Protein AF-A0A852TDG1-F1 (afdb_monomer_lite)

Secondary structure (DSSP, 8-state):
---------------HHHHHHHHHHHHHHHHHHHHHHS-TTTEEEEEETTEEEEEE--

pLDDT: mean 79.91, std 14.35, range [40.44, 93.19]

Foldseek 3Di:
DPPPPPPPPPDPPCDPVNVVVVVVVVVVVVVVVVCVVDPVVQWDWDDDPVGIDIDGDD

Structure (mmCIF, N/CA/C/O backbone):
data_AF-A0A852TDG1-F1
#
_entry.id   AF-A0A852TDG1-F1
#
loop_
_atom_site.group_PDB
_atom_site.id
_atom_site.type_symbol
_atom_site.label_atom_id
_atom_site.label_alt_id
_atom_site.label_comp_id
_atom_site.label_asym_id
_atom_site.label_entity_id
_atom_site.label_seq_id
_atom_site.pdbx_PDB_ins_code
_atom_site.Cartn_x
_atom_site.Cartn_y
_atom_site.Cartn_z
_atom_site.occupancy
_atom_site.B_iso_or_equiv
_atom_site.auth_seq_id
_atom_site.auth_comp_id
_atom_site.auth_asym_id
_atom_site.auth_atom_id
_atom_site.pdbx_PDB_model_num
ATOM 1 N N . MET A 1 1 ? -20.367 23.484 48.930 1.00 40.44 1 MET A N 1
ATOM 2 C CA . MET A 1 1 ? -20.760 22.223 48.271 1.00 40.44 1 MET A CA 1
ATOM 3 C C . MET A 1 1 ? -20.497 22.404 46.788 1.00 40.44 1 MET A C 1
ATOM 5 O O . MET A 1 1 ? -21.314 22.993 46.095 1.00 40.44 1 MET A O 1
ATOM 9 N N . ILE A 1 2 ? -19.289 22.059 46.346 1.00 49.53 2 ILE A N 1
ATOM 10 C CA . ILE A 1 2 ? -18.944 22.030 44.923 1.00 49.53 2 ILE A CA 1
ATOM 11 C C . ILE A 1 2 ? -19.359 20.636 44.483 1.00 49.53 2 ILE A C 1
ATOM 13 O O . ILE A 1 2 ? -18.718 19.665 44.866 1.00 49.53 2 ILE A O 1
ATOM 17 N N . ASN A 1 3 ? -20.508 20.548 43.819 1.00 51.03 3 ASN A N 1
ATOM 18 C CA . ASN A 1 3 ? -20.999 19.289 43.285 1.00 51.03 3 ASN A CA 1
ATOM 19 C C . ASN A 1 3 ? -19.983 18.787 42.263 1.00 51.03 3 ASN A C 1
ATOM 21 O O . ASN A 1 3 ? -19.689 19.490 41.294 1.00 51.03 3 ASN A O 1
ATOM 25 N N . ASP A 1 4 ? -19.448 17.601 42.535 1.00 54.81 4 ASP A N 1
ATOM 26 C CA . ASP A 1 4 ? -18.615 16.790 41.663 1.00 54.81 4 ASP A CA 1
ATOM 27 C C . ASP A 1 4 ? -19.109 16.839 40.213 1.00 54.81 4 ASP A C 1
ATOM 29 O O . ASP A 1 4 ? -20.033 16.129 39.810 1.00 54.81 4 ASP A O 1
ATOM 33 N N . LEU A 1 5 ? -18.470 17.689 39.409 1.00 53.69 5 LEU A N 1
ATOM 34 C CA . LEU A 1 5 ? -18.587 17.669 37.958 1.00 53.69 5 LEU A CA 1
ATOM 35 C C . LEU A 1 5 ? -17.752 16.484 37.457 1.00 53.69 5 LEU A C 1
ATOM 37 O O . LEU A 1 5 ? -16.660 16.641 36.909 1.00 53.69 5 LEU A O 1
ATOM 41 N N . VAL A 1 6 ? -18.252 15.270 37.685 1.00 57.12 6 VAL A N 1
ATOM 42 C CA . VAL A 1 6 ? -17.742 14.082 37.004 1.00 57.12 6 VAL A CA 1
ATOM 43 C C . VAL A 1 6 ? -18.188 14.205 35.555 1.00 57.12 6 VAL A C 1
ATOM 45 O O . VAL A 1 6 ? -19.301 13.843 35.183 1.00 57.12 6 VAL A O 1
ATOM 48 N N . ILE A 1 7 ? -17.326 14.788 34.728 1.00 60.84 7 ILE A N 1
ATOM 49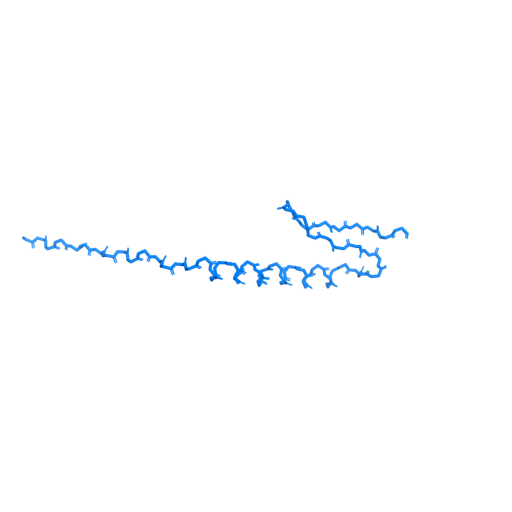 C CA . ILE A 1 7 ? -17.487 14.735 33.282 1.00 60.84 7 ILE A CA 1
ATOM 50 C C . ILE A 1 7 ? -17.263 13.269 32.905 1.00 60.84 7 ILE A C 1
ATOM 52 O O . ILE A 1 7 ? -16.126 12.805 32.831 1.00 60.84 7 ILE A O 1
ATOM 56 N N . GLU A 1 8 ? -18.349 12.519 32.714 1.00 57.12 8 GLU A N 1
ATOM 57 C CA . GLU A 1 8 ? -18.308 11.191 32.106 1.00 57.12 8 GLU A CA 1
ATOM 58 C C . GLU A 1 8 ? -17.764 11.330 30.680 1.00 57.12 8 GLU A C 1
ATOM 60 O O . GLU A 1 8 ? -18.496 11.564 29.714 1.00 57.12 8 GLU A O 1
ATOM 65 N N . VAL A 1 9 ? -16.446 11.206 30.533 1.00 61.12 9 VAL A N 1
ATOM 66 C CA . VAL A 1 9 ? -15.804 11.088 29.227 1.00 61.12 9 VAL A CA 1
ATOM 67 C C . VAL A 1 9 ? -16.202 9.718 28.682 1.00 61.12 9 VAL A C 1
ATOM 69 O O . VAL A 1 9 ? -15.551 8.710 28.959 1.00 61.12 9 VAL A O 1
ATOM 72 N N . LYS A 1 10 ? -17.320 9.659 27.946 1.00 57.03 10 LYS A N 1
ATOM 73 C CA . LYS A 1 10 ? -17.742 8.456 27.218 1.00 57.03 10 LYS A CA 1
ATOM 74 C C . LYS A 1 10 ? -16.557 7.969 26.389 1.00 57.03 10 LYS A C 1
ATOM 76 O O . LYS A 1 10 ? -16.147 8.640 25.441 1.00 57.03 10 LYS A O 1
ATOM 81 N N . LYS A 1 11 ? -16.000 6.806 26.750 1.00 60.31 11 LYS A N 1
ATOM 82 C CA . LYS A 1 11 ? -15.004 6.119 25.923 1.00 60.31 11 LYS A CA 1
ATOM 83 C C . LYS A 1 11 ? -15.581 6.015 24.511 1.00 60.31 11 LYS A C 1
ATOM 85 O O . LYS A 1 11 ? -16.701 5.521 24.371 1.00 60.31 11 LYS A O 1
ATOM 90 N N . PRO A 1 12 ? -14.869 6.474 23.473 1.00 61.16 12 PRO A N 1
ATOM 91 C CA . PRO A 1 12 ? -15.361 6.309 22.123 1.00 61.16 12 PRO A CA 1
ATOM 92 C C . PRO A 1 12 ? -15.427 4.804 21.837 1.00 61.16 12 PRO A C 1
ATOM 94 O O . PRO A 1 12 ? -14.407 4.116 21.825 1.00 61.16 12 PRO A O 1
ATOM 97 N N . GLU A 1 13 ? -16.639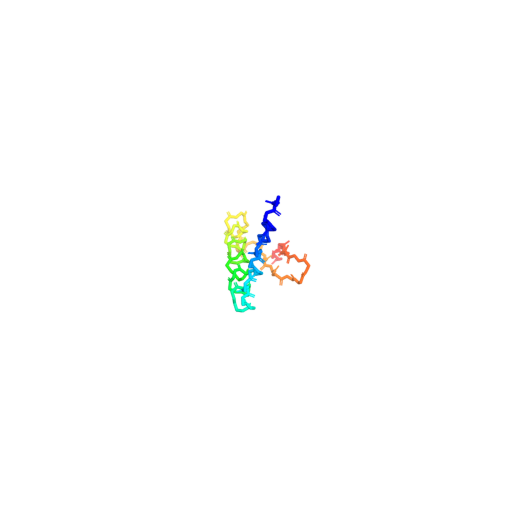 4.282 21.642 1.00 64.88 13 GLU A N 1
ATOM 98 C CA . GLU A 1 13 ? -16.887 2.901 21.221 1.00 64.88 13 GLU A CA 1
ATOM 99 C C . GLU A 1 13 ? -16.504 2.755 19.742 1.00 64.88 13 GLU A C 1
ATOM 101 O O . GLU A 1 13 ? -17.336 2.638 18.834 1.00 64.88 13 GLU A O 1
ATOM 106 N N . ILE A 1 14 ? -15.205 2.840 19.464 1.00 64.75 14 ILE A N 1
ATOM 107 C CA . ILE A 1 14 ? -14.673 2.623 18.128 1.00 64.75 14 ILE A CA 1
ATOM 108 C C . ILE A 1 14 ? -14.685 1.117 17.889 1.00 64.75 14 ILE A C 1
ATOM 110 O O . ILE A 1 14 ? -13.815 0.375 18.335 1.00 64.75 14 ILE A O 1
ATOM 114 N N . THR A 1 15 ? -15.708 0.645 17.184 1.00 73.00 15 THR A N 1
ATOM 115 C CA . THR A 1 15 ? -15.792 -0.754 16.765 1.00 73.00 15 THR A CA 1
ATOM 116 C C . THR A 1 15 ? -14.615 -1.087 15.843 1.00 73.00 15 THR A C 1
ATOM 118 O O . THR A 1 15 ? -14.350 -0.335 14.905 1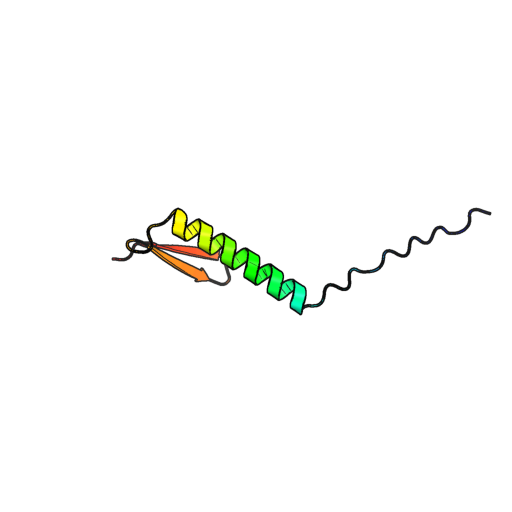.00 73.00 15 THR A O 1
ATOM 121 N N . LEU A 1 16 ? -13.968 -2.245 16.020 1.00 73.56 16 LEU A N 1
ATOM 122 C CA . LEU A 1 16 ? -12.870 -2.721 15.156 1.00 73.56 16 LEU A CA 1
ATOM 123 C C . LEU A 1 16 ? -13.207 -2.636 13.657 1.00 73.56 16 LEU A C 1
ATOM 125 O O . LEU A 1 16 ? -12.379 -2.217 12.853 1.00 73.56 16 LEU A O 1
ATOM 129 N N . LYS A 1 17 ? -14.462 -2.930 13.284 1.00 75.25 17 LYS A N 1
ATOM 130 C CA . LYS A 1 17 ? -14.968 -2.753 11.911 1.00 75.25 17 LYS A CA 1
ATOM 131 C C . LYS A 1 17 ? -14.773 -1.331 11.376 1.00 75.25 17 LYS A C 1
ATOM 133 O O . LYS A 1 17 ? -14.368 -1.172 10.231 1.00 75.25 17 LYS A O 1
ATOM 138 N N . LYS A 1 18 ? -15.045 -0.300 12.183 1.00 75.75 18 LYS A N 1
ATOM 139 C CA . LYS A 1 18 ? -14.897 1.106 11.771 1.00 75.75 18 LYS A CA 1
ATOM 140 C C . LYS A 1 18 ? -13.427 1.469 11.556 1.00 75.75 18 LYS A C 1
ATOM 142 O O . LYS A 1 18 ? -13.126 2.164 10.592 1.00 75.75 18 LYS A O 1
ATOM 147 N N . VAL A 1 19 ? -12.526 0.948 12.395 1.00 77.81 19 VAL A N 1
ATOM 148 C CA . VAL A 1 19 ? -11.070 1.137 12.245 1.00 77.81 19 VAL A CA 1
ATOM 149 C C . VAL A 1 19 ? -10.571 0.508 10.948 1.00 77.81 19 VAL A C 1
ATOM 151 O O . VAL A 1 19 ? -9.870 1.162 10.182 1.00 77.81 19 VAL A O 1
ATOM 154 N N . ILE A 1 20 ? -10.978 -0.732 10.668 1.00 79.50 20 ILE A N 1
ATOM 155 C CA . ILE A 1 20 ? -10.580 -1.453 9.451 1.00 79.50 20 ILE A CA 1
ATOM 156 C C . ILE A 1 20 ? -11.070 -0.711 8.204 1.00 79.50 20 ILE A C 1
ATOM 158 O O . ILE A 1 20 ? -10.293 -0.474 7.284 1.00 79.50 20 ILE A O 1
ATOM 162 N N . VAL A 1 21 ? -12.336 -0.283 8.188 1.00 81.31 21 VAL A N 1
ATOM 163 C CA . VAL A 1 21 ? -12.900 0.471 7.058 1.00 81.31 21 VAL A CA 1
ATOM 164 C C . VAL A 1 21 ? -12.165 1.795 6.848 1.00 81.31 21 VAL A C 1
ATOM 166 O O . VAL A 1 21 ? -11.880 2.156 5.708 1.00 81.31 21 VAL A O 1
ATOM 169 N N . ALA A 1 22 ? -11.847 2.521 7.921 1.00 81.50 22 ALA A N 1
ATOM 170 C CA . ALA A 1 22 ? -11.083 3.760 7.824 1.00 81.50 22 ALA A CA 1
ATOM 171 C C . ALA A 1 22 ? -9.670 3.512 7.274 1.00 81.50 22 ALA A C 1
ATOM 173 O O . ALA A 1 22 ? -9.240 4.226 6.373 1.00 81.50 22 ALA A O 1
ATOM 174 N N . LYS A 1 23 ? -8.991 2.461 7.746 1.00 84.75 23 LYS A N 1
ATOM 175 C CA . LYS A 1 23 ? -7.661 2.072 7.264 1.00 84.75 23 LYS A CA 1
ATOM 176 C C . LYS A 1 23 ? -7.664 1.751 5.767 1.00 84.75 23 LYS A C 1
ATOM 178 O O . LYS A 1 23 ? -6.856 2.305 5.035 1.00 84.75 23 LYS A O 1
ATOM 183 N N . ILE A 1 24 ? -8.627 0.952 5.303 1.00 85.25 24 ILE A N 1
ATOM 184 C CA . ILE A 1 24 ? -8.770 0.609 3.877 1.00 85.25 24 ILE A CA 1
ATOM 185 C C . ILE A 1 24 ? -9.013 1.863 3.025 1.00 85.25 24 ILE A C 1
ATOM 187 O O . ILE A 1 24 ? -8.485 1.981 1.923 1.00 85.25 24 ILE A O 1
ATOM 191 N N . LYS A 1 25 ? -9.816 2.817 3.516 1.00 89.06 25 LYS A N 1
ATOM 192 C CA . LYS A 1 25 ? -10.051 4.081 2.800 1.00 89.06 25 LYS A CA 1
ATOM 193 C C . LYS A 1 25 ? -8.767 4.892 2.640 1.00 89.06 25 LYS A C 1
ATOM 195 O O . LYS A 1 25 ? -8.525 5.389 1.546 1.00 89.06 25 LYS A O 1
ATOM 200 N N . ILE A 1 26 ? -7.967 4.989 3.702 1.00 87.56 26 ILE A N 1
ATOM 201 C CA . ILE A 1 26 ? -6.680 5.696 3.681 1.00 87.56 26 ILE A CA 1
ATOM 202 C C . ILE A 1 26 ? -5.728 5.019 2.691 1.00 87.56 26 ILE A C 1
ATOM 204 O O . ILE A 1 26 ? -5.236 5.684 1.787 1.00 87.56 26 ILE A O 1
ATOM 208 N N . GLU A 1 27 ? -5.550 3.699 2.786 1.00 88.44 27 GLU A N 1
ATOM 209 C CA . GLU A 1 27 ? -4.657 2.949 1.890 1.00 88.44 27 GLU A CA 1
ATOM 210 C C . GLU A 1 27 ? -5.062 3.100 0.414 1.00 88.44 27 GLU A C 1
ATOM 212 O O . GLU A 1 27 ? -4.215 3.312 -0.452 1.00 88.44 27 GLU A O 1
ATOM 217 N N . ASN A 1 28 ? -6.362 3.068 0.109 1.00 90.44 28 ASN A N 1
ATOM 218 C CA . ASN A 1 28 ? -6.851 3.291 -1.254 1.00 90.44 28 ASN A CA 1
ATOM 219 C C . ASN A 1 28 ? -6.576 4.711 -1.763 1.00 90.44 28 ASN A C 1
ATOM 221 O O . ASN A 1 28 ? -6.308 4.903 -2.952 1.00 90.44 28 ASN A O 1
ATOM 225 N N . GLU A 1 29 ? -6.678 5.715 -0.894 1.00 92.00 29 GLU A N 1
ATOM 226 C CA . GLU A 1 29 ? -6.389 7.100 -1.255 1.00 92.00 29 GLU A CA 1
ATOM 227 C C . GLU A 1 29 ? -4.894 7.309 -1.509 1.00 92.00 29 GLU A C 1
ATOM 229 O O . GLU A 1 29 ? -4.530 7.913 -2.522 1.00 92.00 29 GLU A O 1
ATOM 234 N N . GLU A 1 30 ? -4.038 6.744 -0.657 1.00 90.25 30 GLU A N 1
ATOM 235 C CA . GLU A 1 30 ? -2.587 6.728 -0.846 1.00 90.25 30 GLU A CA 1
ATOM 236 C C . GLU A 1 30 ? -2.210 6.062 -2.165 1.00 90.25 30 GLU A C 1
ATOM 238 O O . GLU A 1 30 ? -1.505 6.667 -2.975 1.00 90.25 30 GLU A O 1
ATOM 243 N N . TYR A 1 31 ? -2.756 4.872 -2.434 1.00 91.19 31 TYR A N 1
ATOM 244 C CA . TYR A 1 31 ? -2.541 4.190 -3.704 1.00 91.19 31 TYR A CA 1
ATOM 245 C C . TYR A 1 31 ? -2.955 5.087 -4.869 1.00 91.19 31 TYR A C 1
ATOM 247 O O . TYR A 1 31 ? -2.155 5.324 -5.769 1.00 91.19 31 TYR A O 1
ATOM 255 N N . ARG A 1 32 ? -4.154 5.690 -4.824 1.00 91.94 32 ARG A N 1
ATOM 256 C CA . ARG A 1 32 ? -4.635 6.607 -5.873 1.00 91.94 32 ARG A CA 1
ATOM 257 C C . ARG A 1 32 ? -3.682 7.780 -6.113 1.00 91.94 32 ARG A C 1
ATOM 259 O O . ARG A 1 32 ? -3.559 8.223 -7.253 1.00 91.94 32 ARG A O 1
ATOM 266 N N . MET A 1 33 ? -3.052 8.317 -5.070 1.00 92.94 33 MET A N 1
ATOM 267 C CA . MET A 1 33 ? -2.063 9.388 -5.211 1.00 92.94 33 MET A CA 1
ATOM 268 C C . MET A 1 33 ? -0.774 8.893 -5.869 1.00 92.94 33 MET A C 1
ATOM 270 O O . MET A 1 33 ? -0.235 9.589 -6.728 1.00 92.94 33 MET A O 1
ATOM 274 N N . LEU A 1 34 ? -0.312 7.690 -5.526 1.00 90.19 34 LEU A N 1
ATOM 275 C CA . LEU A 1 34 ? 0.902 7.109 -6.098 1.00 90.19 34 LEU A CA 1
ATOM 276 C C . LEU A 1 34 ? 0.767 6.873 -7.606 1.00 90.19 34 LEU A C 1
ATOM 278 O O . LEU A 1 34 ? 1.608 7.355 -8.353 1.00 90.19 34 LEU A O 1
ATOM 282 N N . ARG A 1 35 ? -0.333 6.279 -8.078 1.00 89.38 35 ARG A N 1
ATOM 283 C CA . ARG A 1 35 ? -0.601 6.064 -9.525 1.00 89.38 35 ARG A CA 1
ATOM 284 C C . ARG A 1 35 ? -0.879 7.336 -10.327 1.00 89.38 35 ARG A C 1
ATOM 286 O O . ARG A 1 35 ? -0.916 7.308 -11.548 1.00 89.38 35 ARG A O 1
ATOM 293 N N . LYS A 1 36 ? -1.097 8.477 -9.664 1.00 91.94 36 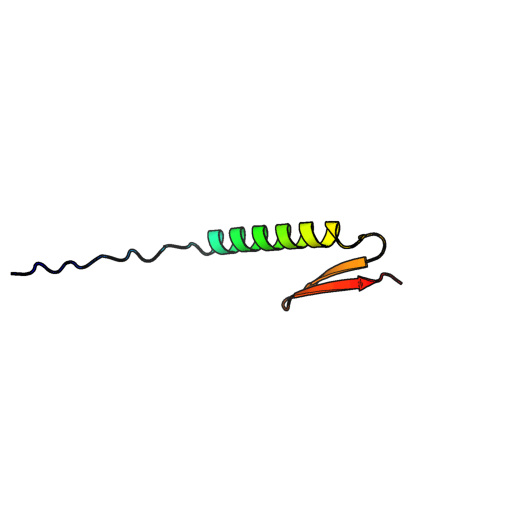LYS A N 1
ATOM 294 C CA . LYS A 1 36 ? -1.097 9.786 -10.344 1.00 91.94 36 LYS A CA 1
ATOM 295 C C . LYS A 1 36 ? 0.310 10.339 -10.548 1.00 91.94 36 LYS A C 1
ATOM 297 O O . LYS A 1 36 ? 0.494 11.209 -11.391 1.00 91.94 36 LYS A O 1
ATOM 302 N N . LYS A 1 37 ? 1.262 9.912 -9.718 1.00 91.00 37 LYS A N 1
ATOM 303 C CA . LYS A 1 37 ? 2.635 10.419 -9.694 1.00 91.00 37 LYS A CA 1
ATOM 304 C C . LYS A 1 37 ? 3.600 9.502 -10.441 1.00 91.00 37 LYS A C 1
ATOM 306 O O . LYS A 1 37 ? 4.559 9.994 -11.024 1.00 91.00 37 LYS A O 1
ATOM 311 N N . PHE A 1 38 ? 3.342 8.202 -10.406 1.00 88.50 38 PHE A N 1
ATOM 312 C CA . PHE A 1 38 ? 4.123 7.168 -11.061 1.00 88.50 38 PHE A CA 1
ATOM 313 C C . PHE A 1 38 ? 3.281 6.532 -12.156 1.00 88.50 38 PHE A C 1
ATOM 315 O O . PHE A 1 38 ? 2.139 6.145 -11.909 1.00 88.50 38 PHE A O 1
ATOM 322 N N . ASP A 1 39 ? 3.858 6.457 -13.350 1.00 87.81 39 ASP A N 1
ATOM 323 C CA . ASP A 1 39 ? 3.257 5.760 -14.476 1.00 87.81 39 ASP A CA 1
ATOM 324 C C . ASP A 1 39 ? 3.283 4.253 -14.195 1.00 87.81 39 ASP A C 1
ATOM 326 O O . ASP A 1 39 ? 4.358 3.668 -14.054 1.00 87.81 39 ASP A O 1
ATOM 330 N N . GLU A 1 40 ? 2.112 3.629 -14.071 1.00 84.44 40 GLU A N 1
ATOM 331 C CA . GLU A 1 40 ? 2.009 2.195 -13.788 1.00 84.44 40 GLU A CA 1
ATOM 332 C C . GLU A 1 40 ? 2.496 1.331 -14.958 1.00 84.44 40 GLU A C 1
ATOM 334 O O . GLU A 1 40 ? 2.716 0.138 -14.759 1.00 84.44 40 GLU A O 1
ATOM 339 N N . ASP A 1 41 ? 2.719 1.888 -16.151 1.00 86.94 41 ASP A N 1
ATOM 340 C CA . ASP A 1 41 ? 3.353 1.172 -17.261 1.00 86.94 41 ASP A CA 1
ATOM 341 C C . ASP A 1 41 ? 4.876 1.069 -17.089 1.00 86.94 41 ASP A C 1
ATOM 343 O O . ASP A 1 41 ? 5.471 0.094 -17.545 1.00 86.94 41 ASP A O 1
ATOM 347 N N . ILE A 1 42 ? 5.490 2.007 -16.359 1.00 88.56 42 ILE A N 1
ATOM 348 C CA . ILE A 1 42 ? 6.943 2.072 -16.112 1.00 88.56 42 ILE A CA 1
ATOM 349 C C . ILE A 1 42 ? 7.294 1.575 -14.706 1.00 88.56 42 ILE A C 1
ATOM 351 O O . ILE A 1 42 ? 8.344 0.979 -14.502 1.00 88.56 42 ILE A O 1
ATOM 355 N N . PHE A 1 43 ? 6.424 1.788 -13.722 1.00 91.31 43 PHE A N 1
ATOM 356 C CA . PHE A 1 43 ? 6.687 1.478 -12.320 1.00 91.31 43 PHE A CA 1
ATOM 357 C C . PHE A 1 43 ? 5.704 0.436 -11.780 1.00 91.31 43 PHE A C 1
ATOM 359 O O . PHE A 1 43 ? 4.509 0.444 -12.070 1.00 91.31 43 PHE A O 1
ATOM 366 N N . HIS A 1 44 ? 6.203 -0.459 -10.937 1.00 91.69 44 HIS A N 1
ATOM 367 C CA . HIS A 1 44 ? 5.413 -1.333 -10.086 1.00 91.69 44 HIS A CA 1
ATOM 368 C C . HIS A 1 44 ? 5.230 -0.683 -8.708 1.00 91.69 44 HIS A C 1
ATOM 370 O O . HIS A 1 44 ? 6.201 -0.241 -8.094 1.00 91.69 44 HIS A O 1
ATOM 376 N N . ILE A 1 45 ? 3.984 -0.618 -8.231 1.00 91.81 45 ILE A N 1
ATOM 377 C CA . ILE A 1 45 ? 3.619 -0.056 -6.926 1.00 91.81 45 ILE A CA 1
ATOM 378 C C . ILE A 1 45 ? 3.061 -1.187 -6.059 1.00 91.81 45 ILE A C 1
ATOM 380 O O . ILE A 1 45 ? 2.004 -1.738 -6.362 1.00 91.81 45 ILE A O 1
ATOM 384 N N . GLU A 1 46 ? 3.735 -1.506 -4.957 1.00 91.75 46 GLU A N 1
ATOM 385 C CA . GLU A 1 46 ? 3.367 -2.608 -4.064 1.00 91.75 46 GLU A CA 1
ATOM 386 C C . GLU A 1 46 ? 3.183 -2.124 -2.617 1.00 91.75 46 GLU A C 1
ATOM 388 O O . GLU A 1 46 ? 3.995 -1.358 -2.090 1.00 91.75 46 GLU A O 1
ATOM 393 N N . LYS A 1 47 ? 2.127 -2.594 -1.936 1.00 90.56 47 LYS A N 1
ATOM 394 C CA . LYS A 1 47 ? 1.959 -2.386 -0.491 1.00 90.56 47 LYS A CA 1
ATOM 395 C C . LYS A 1 47 ? 2.624 -3.519 0.284 1.00 90.56 47 LYS A C 1
ATOM 397 O O . LYS A 1 47 ? 2.178 -4.661 0.222 1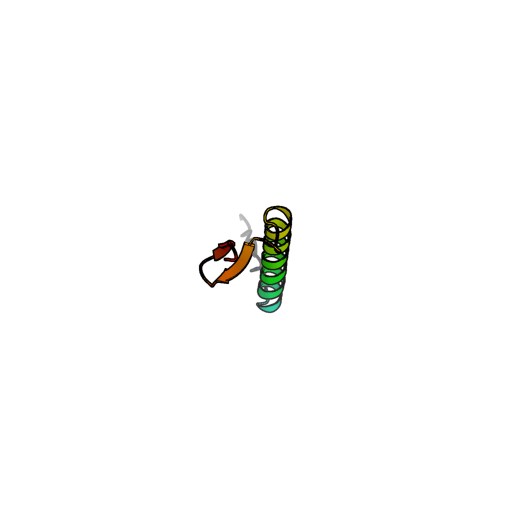.00 90.56 47 LYS A O 1
ATOM 402 N N . LYS A 1 48 ? 3.600 -3.174 1.120 1.00 91.06 48 LYS A N 1
ATOM 403 C CA . LYS A 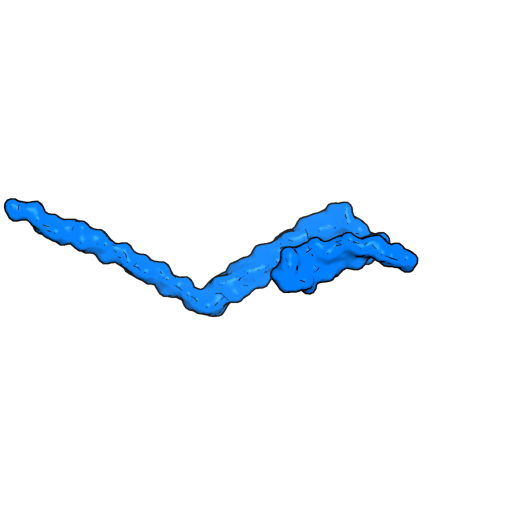1 48 ? 4.190 -4.069 2.126 1.00 91.06 48 LYS A CA 1
ATOM 404 C C . LYS A 1 48 ? 3.809 -3.627 3.549 1.00 91.06 48 LYS A C 1
ATOM 406 O O . LYS A 1 48 ? 3.285 -2.519 3.720 1.00 91.06 48 LYS A O 1
ATOM 411 N N . PRO A 1 49 ? 4.009 -4.457 4.591 1.00 88.12 49 PRO A N 1
ATOM 412 C CA . PRO A 1 49 ? 3.654 -4.104 5.974 1.00 88.12 49 PRO A CA 1
ATOM 413 C C . PRO A 1 49 ? 4.302 -2.807 6.483 1.00 88.12 49 PRO A C 1
ATOM 415 O O . PRO A 1 49 ? 3.744 -2.120 7.332 1.00 88.12 49 PRO A O 1
ATOM 418 N N . ASP A 1 50 ? 5.457 -2.471 5.933 1.00 89.25 50 ASP A N 1
ATOM 419 C CA . ASP A 1 50 ? 6.331 -1.356 6.277 1.00 89.25 50 ASP A CA 1
ATOM 420 C C . ASP A 1 50 ? 6.127 -0.106 5.407 1.00 89.25 50 ASP A C 1
ATOM 422 O O . ASP A 1 50 ? 6.549 0.979 5.797 1.00 89.25 50 ASP A O 1
ATOM 426 N N . GLY A 1 51 ? 5.438 -0.201 4.265 1.00 89.44 51 GLY A N 1
ATOM 427 C CA . GLY A 1 51 ? 5.252 0.968 3.405 1.00 89.44 51 GLY A CA 1
ATOM 428 C C . GLY A 1 51 ? 4.682 0.679 2.025 1.00 89.44 51 GLY A C 1
ATOM 429 O O . GLY A 1 51 ? 4.183 -0.414 1.757 1.00 89.44 51 GLY A O 1
ATOM 430 N N . TRP A 1 52 ? 4.693 1.705 1.181 1.00 91.75 52 TRP A N 1
ATOM 431 C CA . TRP A 1 52 ? 4.477 1.586 -0.257 1.00 91.75 52 TRP A CA 1
ATOM 432 C C . TRP A 1 52 ? 5.840 1.546 -0.941 1.00 91.75 52 TRP A C 1
ATOM 434 O O . TRP A 1 52 ? 6.681 2.408 -0.692 1.00 91.75 52 TRP A O 1
ATOM 444 N N . TYR A 1 53 ? 6.046 0.550 -1.789 1.00 92.75 53 TYR A N 1
ATOM 445 C CA . TYR A 1 53 ? 7.267 0.347 -2.549 1.00 92.75 53 TYR A CA 1
ATOM 446 C C . TYR A 1 53 ? 6.998 0.676 -4.007 1.00 92.75 53 TYR A C 1
ATOM 448 O O . TYR A 1 53 ? 6.038 0.167 -4.578 1.00 92.75 53 TYR A O 1
ATOM 456 N N . ILE A 1 54 ? 7.835 1.535 -4.586 1.00 93.00 54 ILE A N 1
ATOM 457 C CA . ILE A 1 54 ? 7.788 1.864 -6.009 1.00 93.00 54 ILE A CA 1
ATOM 458 C C . ILE A 1 54 ? 9.099 1.400 -6.636 1.00 93.00 54 ILE A C 1
ATOM 460 O O . ILE A 1 54 ? 10.171 1.817 -6.198 1.00 93.00 54 ILE A O 1
ATOM 464 N N . THR A 1 55 ? 9.009 0.537 -7.639 1.00 93.19 55 THR A N 1
ATOM 465 C CA . THR A 1 55 ? 10.159 -0.031 -8.358 1.00 93.19 55 THR A CA 1
ATOM 466 C C . THR A 1 55 ? 9.950 0.117 -9.856 1.00 93.19 55 THR A C 1
ATOM 468 O O . THR A 1 55 ? 8.834 -0.075 -10.323 1.00 93.19 55 THR A O 1
ATOM 471 N N . GLU A 1 56 ? 10.989 0.442 -10.620 1.00 91.44 56 GLU A N 1
ATOM 472 C CA . GLU A 1 56 ? 10.914 0.438 -12.088 1.00 91.44 56 GLU A CA 1
ATOM 473 C C . GLU A 1 56 ? 10.722 -0.990 -12.608 1.00 91.44 56 GLU A C 1
ATOM 475 O O . GLU A 1 56 ? 11.273 -1.945 -12.057 1.00 91.44 56 GLU A O 1
ATOM 480 N N . LYS A 1 57 ? 9.892 -1.135 -13.637 1.00 87.44 57 LYS A N 1
ATOM 481 C CA . LYS A 1 57 ? 9.756 -2.364 -14.411 1.00 87.44 57 LYS A CA 1
ATOM 482 C C . LYS A 1 57 ? 10.953 -2.431 -15.361 1.00 87.44 57 LYS A C 1
ATOM 484 O O . LYS A 1 57 ? 11.202 -1.463 -16.075 1.00 87.44 57 LYS A O 1
ATOM 489 N N . GLU A 1 58 ? 11.701 -3.532 -15.312 1.00 75.88 58 GLU A N 1
ATOM 490 C CA . GLU A 1 58 ? 12.771 -3.829 -16.281 1.00 75.88 58 GLU A CA 1
ATOM 491 C C . GLU A 1 58 ? 12.232 -4.008 -17.707 1.00 75.88 58 GLU A C 1
ATOM 493 O O . GLU A 1 58 ? 11.114 -4.561 -17.858 1.00 75.88 58 GLU A O 1
#

Organism: NCBI:txid86668

Sequence (58 aa):
MINDLVIEVKKPEITLKKVIVAKIKIENEEYRMLRKKFDEDIFHIEKKPDGWYITEKE

Radius of gyration: 21.18 Å; chains: 1; bounding box: 34×26×66 Å